Protein AF-A0A191TJJ5-F1 (afdb_monomer_lite)

pLDDT: mean 85.13, std 7.2, range [54.88, 92.56]

Foldseek 3Di:
DVVVVVVVVVVVVVVVVVVVVVVVVVVVVVVVVVVVVVVVVVVVLVVLLVQLVCCCPVVVDDLVVSCVVSVHDSVSSVVSVVVVVVD

Structure (mmCIF, N/CA/C/O backbone):
data_AF-A0A191TJJ5-F1
#
_entry.id   AF-A0A191TJJ5-F1
#
loop_
_atom_site.group_PDB
_atom_site.id
_atom_site.type_symbol
_atom_site.label_atom_id
_atom_site.label_alt_id
_atom_site.label_comp_id
_atom_site.label_asym_id
_atom_site.label_entity_id
_atom_site.label_seq_id
_atom_site.pdbx_PDB_ins_code
_atom_site.Cartn_x
_atom_site.Cartn_y
_atom_site.Cartn_z
_atom_site.occupancy
_atom_site.B_iso_or_equiv
_atom_site.auth_seq_id
_atom_site.auth_comp_id
_atom_site.auth_asym_id
_atom_site.auth_atom_id
_atom_site.pdbx_PDB_model_num
ATOM 1 N N . MET A 1 1 ? 39.766 1.290 -50.111 1.00 60.00 1 MET A N 1
ATOM 2 C CA . MET A 1 1 ? 39.710 0.439 -48.895 1.00 60.00 1 MET A CA 1
ATOM 3 C C . MET A 1 1 ? 39.440 1.212 -47.598 1.00 60.00 1 MET A C 1
ATOM 5 O O . MET A 1 1 ? 39.073 0.578 -46.620 1.00 60.00 1 MET A O 1
ATOM 9 N N . TYR A 1 2 ? 39.572 2.546 -47.561 1.00 57.09 2 TYR A N 1
ATOM 10 C CA . TYR A 1 2 ? 39.345 3.351 -46.346 1.00 57.09 2 TYR A CA 1
ATOM 11 C C . TYR A 1 2 ? 37.858 3.444 -45.937 1.00 57.09 2 TYR A C 1
ATOM 13 O O . TYR A 1 2 ? 37.517 3.396 -44.759 1.00 57.09 2 TYR A O 1
ATOM 21 N N . ASP A 1 3 ? 36.972 3.467 -46.931 1.00 69.25 3 ASP A N 1
ATOM 22 C CA . ASP A 1 3 ? 35.528 3.659 -46.762 1.00 69.25 3 ASP A CA 1
ATOM 23 C C . ASP A 1 3 ? 34.837 2.503 -46.006 1.00 69.25 3 ASP A C 1
ATOM 25 O O . ASP A 1 3 ? 34.006 2.698 -45.122 1.00 69.25 3 ASP A O 1
ATOM 29 N N . THR A 1 4 ? 35.272 1.265 -46.260 1.00 74.56 4 THR A N 1
ATOM 30 C CA . THR A 1 4 ? 34.695 0.058 -45.645 1.00 74.56 4 THR A CA 1
ATOM 31 C C . THR A 1 4 ? 35.008 -0.056 -44.151 1.00 74.56 4 THR A C 1
ATOM 33 O O . THR A 1 4 ? 34.204 -0.588 -43.387 1.00 74.56 4 THR A O 1
ATOM 36 N N . SER A 1 5 ? 36.173 0.435 -43.713 1.00 78.62 5 SER A N 1
ATOM 37 C CA . SER A 1 5 ? 36.532 0.447 -42.290 1.00 78.62 5 SER A CA 1
ATOM 38 C C . SER A 1 5 ? 35.766 1.516 -41.521 1.00 78.62 5 SER A C 1
ATOM 40 O O . SER A 1 5 ? 35.483 1.303 -40.344 1.00 78.62 5 SER A O 1
ATOM 42 N N . LEU A 1 6 ? 35.478 2.657 -42.151 1.00 79.38 6 LEU A N 1
ATOM 43 C CA . LEU A 1 6 ? 34.740 3.747 -41.521 1.00 79.38 6 LEU A CA 1
ATOM 44 C C . LEU A 1 6 ? 33.269 3.360 -41.348 1.00 79.38 6 LEU A C 1
ATOM 46 O O . LEU A 1 6 ? 32.730 3.471 -40.251 1.00 79.38 6 LEU A O 1
ATOM 50 N N . LYS A 1 7 ? 32.676 2.769 -42.393 1.00 82.31 7 LYS A N 1
ATOM 51 C CA . LYS A 1 7 ? 31.298 2.272 -42.368 1.00 82.31 7 LYS A CA 1
ATOM 52 C C . LYS A 1 7 ? 31.066 1.240 -41.260 1.00 82.31 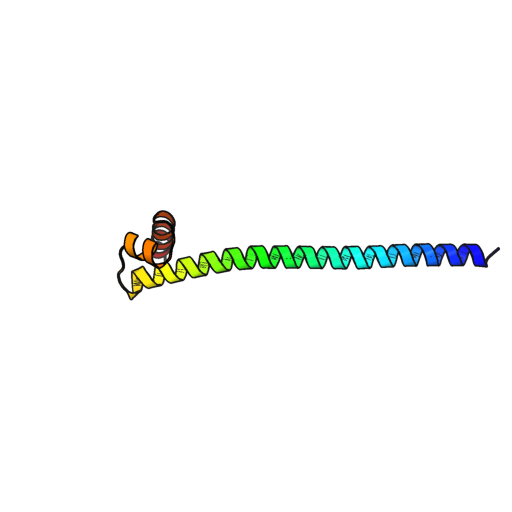7 LYS A C 1
ATOM 54 O O . LYS A 1 7 ? 30.142 1.392 -40.479 1.00 82.31 7 LYS A O 1
ATOM 59 N N . ARG A 1 8 ? 31.964 0.259 -41.106 1.00 81.50 8 ARG A N 1
ATOM 60 C CA . ARG A 1 8 ? 31.872 -0.745 -40.025 1.00 81.50 8 ARG A CA 1
ATOM 61 C C . ARG A 1 8 ? 31.944 -0.144 -38.623 1.00 81.50 8 ARG A C 1
ATOM 63 O O . ARG A 1 8 ? 31.319 -0.671 -37.710 1.00 81.50 8 ARG A O 1
ATOM 70 N N . LYS A 1 9 ? 32.727 0.923 -38.435 1.00 82.31 9 LYS A N 1
ATOM 71 C CA . LYS A 1 9 ? 32.800 1.616 -37.142 1.00 82.31 9 LYS A CA 1
ATOM 72 C C . LYS A 1 9 ? 31.474 2.296 -36.828 1.00 82.31 9 LYS A C 1
ATOM 74 O O . LYS A 1 9 ? 30.977 2.112 -35.729 1.00 82.31 9 LYS A O 1
ATOM 79 N N . TRP A 1 10 ? 30.891 2.995 -37.799 1.00 83.62 10 TRP A N 1
ATOM 80 C CA . TRP A 1 10 ? 29.587 3.635 -37.635 1.00 83.62 10 TRP A CA 1
ATOM 81 C C . TRP A 1 10 ? 28.445 2.636 -37.469 1.00 83.62 10 TRP A C 1
ATOM 83 O O . TRP A 1 10 ? 27.595 2.853 -36.617 1.00 83.62 10 TRP A O 1
ATOM 93 N N . ASP A 1 11 ? 28.456 1.522 -38.204 1.00 85.31 11 ASP A N 1
ATOM 94 C CA . ASP A 1 11 ? 27.460 0.458 -38.042 1.00 85.31 11 ASP A CA 1
ATOM 95 C C . ASP A 1 11 ? 27.533 -0.135 -36.622 1.00 85.31 11 ASP A C 1
ATOM 97 O O . ASP A 1 11 ? 26.514 -0.272 -35.948 1.00 85.31 11 ASP A O 1
ATOM 101 N N . ASN A 1 12 ? 28.742 -0.414 -36.121 1.00 86.12 12 ASN A N 1
ATOM 102 C CA . ASN A 1 12 ? 28.931 -0.894 -34.751 1.00 86.12 12 ASN A CA 1
ATOM 103 C C . ASN A 1 12 ? 28.529 0.155 -33.708 1.00 86.12 12 ASN A C 1
ATOM 105 O O . ASN A 1 12 ? 27.919 -0.183 -32.698 1.00 86.12 12 ASN A O 1
ATOM 109 N N . GLU A 1 13 ? 28.871 1.421 -33.931 1.00 86.50 13 GLU A N 1
ATOM 110 C CA . GLU A 1 13 ? 28.541 2.508 -33.013 1.00 86.50 13 GLU A CA 1
ATOM 111 C C . GLU A 1 13 ? 27.028 2.738 -32.942 1.00 86.50 13 GLU A C 1
ATOM 113 O O . GLU A 1 13 ? 26.485 2.836 -31.844 1.00 86.50 13 GLU A O 1
ATOM 118 N N . ALA A 1 14 ? 26.331 2.676 -34.080 1.00 86.06 14 ALA A N 1
ATOM 119 C CA . ALA A 1 14 ? 24.876 2.759 -34.152 1.00 86.06 14 ALA A CA 1
ATOM 120 C C . ALA A 1 14 ? 24.185 1.593 -33.425 1.00 86.06 14 ALA A C 1
ATOM 122 O O . ALA A 1 14 ? 23.219 1.812 -32.695 1.00 86.06 14 ALA A O 1
ATOM 123 N N . VAL A 1 15 ? 24.690 0.360 -33.567 1.00 88.62 15 VAL A N 1
ATOM 124 C CA . VAL A 1 15 ? 24.169 -0.809 -32.832 1.00 88.62 15 VAL A CA 1
ATOM 125 C C . VAL A 1 15 ? 24.365 -0.639 -31.323 1.00 88.62 15 VAL A C 1
ATOM 127 O O . VAL A 1 15 ? 23.445 -0.894 -30.548 1.00 88.62 15 VAL A O 1
ATOM 130 N N . MET A 1 16 ? 25.540 -0.172 -30.894 1.00 88.00 16 MET A N 1
ATOM 131 C CA . MET A 1 16 ? 25.838 0.041 -29.474 1.00 88.00 16 MET A CA 1
ATOM 132 C C . MET A 1 16 ? 25.026 1.192 -28.872 1.00 88.00 16 MET A C 1
ATOM 134 O O . MET A 1 16 ? 24.615 1.117 -27.714 1.00 88.00 16 MET A O 1
ATOM 138 N N . GLU A 1 17 ? 24.789 2.258 -29.635 1.00 86.00 17 GLU A N 1
ATOM 139 C CA . GLU A 1 17 ? 23.943 3.375 -29.222 1.00 86.00 17 GLU A CA 1
ATOM 140 C C . GLU A 1 17 ? 22.474 2.952 -29.117 1.00 86.00 17 GLU A C 1
ATOM 142 O O . GLU A 1 17 ? 21.822 3.265 -28.118 1.00 86.00 17 GLU A O 1
ATOM 147 N N . TYR A 1 18 ? 21.977 2.176 -30.087 1.00 83.00 18 TYR A N 1
ATOM 148 C CA . TYR A 1 18 ? 20.635 1.601 -30.047 1.00 83.00 18 TYR A CA 1
ATOM 149 C C . TYR A 1 18 ? 20.453 0.706 -28.816 1.00 83.00 18 TYR A C 1
ATOM 151 O O . TYR A 1 18 ? 19.549 0.957 -28.020 1.00 83.00 18 TYR A O 1
ATOM 159 N N . ALA A 1 19 ? 21.368 -0.244 -28.594 1.00 86.81 19 ALA A N 1
ATOM 160 C CA . ALA A 1 19 ? 21.336 -1.132 -27.435 1.00 86.81 19 ALA A CA 1
ATOM 161 C C . ALA A 1 19 ? 21.386 -0.353 -26.111 1.00 86.81 19 ALA A C 1
ATOM 163 O O . ALA A 1 19 ? 20.594 -0.607 -25.212 1.00 86.81 19 ALA A O 1
ATOM 164 N N . ARG A 1 20 ? 22.253 0.665 -25.988 1.00 86.50 20 ARG A N 1
ATOM 165 C CA . ARG A 1 20 ? 22.287 1.526 -24.790 1.00 86.50 20 ARG A CA 1
ATOM 166 C C . ARG A 1 20 ? 20.978 2.269 -24.565 1.00 86.50 20 ARG A C 1
ATOM 168 O O . ARG A 1 20 ? 20.563 2.427 -23.417 1.00 86.50 20 ARG A O 1
ATOM 175 N N . ARG A 1 21 ? 20.365 2.782 -25.632 1.00 85.06 21 ARG A N 1
ATOM 176 C CA . ARG A 1 21 ? 19.109 3.528 -25.540 1.00 85.06 21 ARG A CA 1
ATOM 177 C C . ARG A 1 21 ? 17.965 2.615 -25.120 1.00 85.06 21 ARG A C 1
ATOM 179 O O . ARG A 1 21 ? 17.185 3.011 -24.260 1.00 85.06 21 ARG A O 1
ATOM 186 N N . GLU A 1 22 ? 17.899 1.422 -25.699 1.00 86.12 22 GLU A N 1
ATOM 187 C CA . GLU A 1 22 ? 16.903 0.400 -25.383 1.00 86.12 22 GLU A CA 1
ATOM 188 C C . GLU A 1 22 ? 17.069 -0.095 -23.944 1.00 86.12 22 GLU A C 1
ATOM 190 O O . GLU A 1 22 ? 16.152 0.084 -23.151 1.00 86.12 22 GLU A O 1
ATOM 195 N N . SER A 1 23 ? 18.271 -0.521 -23.533 1.00 79.94 23 SER A N 1
ATOM 196 C CA . SER A 1 23 ? 18.525 -0.955 -22.150 1.00 79.94 23 SER A CA 1
ATOM 197 C C . SER A 1 23 ? 18.264 0.143 -21.114 1.00 79.94 23 SER A C 1
ATOM 199 O O . SER A 1 23 ? 17.812 -0.136 -20.006 1.00 79.94 23 SER A O 1
ATOM 201 N N . LYS A 1 24 ? 18.526 1.416 -21.444 1.00 87.06 24 LYS A N 1
ATOM 202 C CA . LYS A 1 24 ? 18.183 2.538 -20.557 1.00 87.06 24 LYS A CA 1
ATOM 203 C C . LYS A 1 24 ? 16.671 2.744 -20.468 1.00 87.06 24 LYS A C 1
ATOM 205 O O . LYS A 1 24 ? 16.175 3.054 -19.389 1.00 87.06 24 LYS A O 1
ATOM 210 N N . ALA A 1 25 ? 15.956 2.624 -21.584 1.00 83.88 25 ALA A N 1
ATOM 211 C CA . ALA A 1 25 ? 14.504 2.744 -21.605 1.00 83.88 25 ALA A CA 1
ATOM 212 C C . ALA A 1 25 ? 13.843 1.600 -20.822 1.00 83.88 25 ALA A C 1
ATOM 214 O O . ALA A 1 25 ? 12.967 1.869 -20.005 1.00 83.88 25 ALA A O 1
ATOM 215 N N . GLU A 1 26 ? 14.315 0.366 -21.007 1.00 82.44 26 GLU A N 1
ATOM 216 C CA . GLU A 1 26 ? 13.875 -0.818 -20.263 1.00 82.44 26 GLU A CA 1
ATOM 217 C C . GLU A 1 26 ? 14.141 -0.661 -18.764 1.00 82.44 26 GLU A C 1
ATOM 219 O O . GLU A 1 26 ? 13.204 -0.742 -17.976 1.00 82.44 26 GLU A O 1
ATOM 224 N N . GLY A 1 27 ? 15.364 -0.299 -18.360 1.00 86.00 27 GLY A N 1
ATOM 225 C CA . GLY A 1 27 ? 15.687 -0.113 -16.942 1.00 86.00 27 GLY A CA 1
ATOM 226 C C . GLY A 1 27 ? 14.885 1.006 -16.260 1.00 86.00 27 GLY A C 1
ATOM 227 O O . GLY A 1 27 ? 14.553 0.906 -15.081 1.00 86.00 27 GLY A O 1
ATOM 228 N N . ILE A 1 28 ? 14.527 2.072 -16.988 1.00 86.56 28 ILE A N 1
ATOM 229 C CA . ILE A 1 28 ? 13.629 3.118 -16.468 1.00 86.56 28 ILE A CA 1
ATOM 230 C C . ILE A 1 28 ? 12.197 2.588 -16.345 1.00 86.56 28 ILE A C 1
ATOM 232 O O . ILE A 1 28 ? 11.534 2.865 -15.347 1.00 86.56 28 ILE A O 1
ATOM 236 N N . ALA A 1 29 ? 11.712 1.850 -17.345 1.00 84.38 29 ALA A N 1
ATOM 237 C CA . ALA A 1 29 ? 10.368 1.285 -17.329 1.00 84.38 29 ALA A CA 1
ATOM 238 C C . ALA A 1 29 ? 10.195 0.281 -16.179 1.00 84.38 29 ALA A C 1
ATOM 240 O O . ALA A 1 29 ? 9.212 0.373 -15.445 1.00 84.38 29 ALA A O 1
ATOM 241 N N . GLU A 1 30 ? 11.169 -0.609 -15.978 1.00 83.69 30 GLU A N 1
ATOM 242 C CA . GLU A 1 30 ? 11.199 -1.557 -14.861 1.00 83.69 30 GLU A CA 1
ATOM 243 C C . GLU A 1 30 ? 11.233 -0.828 -13.513 1.00 83.69 30 GLU A C 1
ATOM 245 O O . GLU A 1 30 ? 10.372 -1.067 -12.668 1.00 83.69 30 GLU A O 1
ATOM 250 N N . GLY A 1 31 ? 12.134 0.146 -13.338 1.00 86.19 31 GLY A N 1
ATOM 251 C CA . GLY A 1 31 ? 12.230 0.899 -12.084 1.00 86.19 31 GLY A CA 1
ATOM 252 C C . GLY A 1 31 ? 10.966 1.701 -11.743 1.00 86.19 31 GLY A C 1
ATOM 253 O O . GLY A 1 31 ? 10.582 1.798 -10.577 1.00 86.19 31 GLY A O 1
ATOM 254 N N . ILE A 1 32 ? 10.279 2.259 -12.747 1.00 87.44 32 ILE A N 1
ATOM 255 C CA . ILE A 1 32 ? 8.987 2.933 -12.547 1.00 87.44 32 ILE A CA 1
ATOM 256 C C . ILE A 1 32 ? 7.905 1.917 -12.170 1.00 87.44 32 ILE A C 1
ATOM 258 O O . ILE A 1 32 ? 7.118 2.185 -11.264 1.00 87.44 32 ILE A O 1
ATOM 262 N N . ALA A 1 33 ? 7.853 0.766 -12.843 1.00 85.06 33 ALA A N 1
ATOM 263 C CA . ALA A 1 33 ? 6.862 -0.267 -12.564 1.00 85.06 33 ALA A CA 1
ATOM 264 C C . ALA A 1 33 ? 7.000 -0.812 -11.133 1.00 85.06 33 ALA A C 1
ATOM 266 O O . ALA A 1 33 ? 6.003 -0.872 -10.410 1.00 85.06 33 ALA A O 1
ATOM 267 N N . GLU A 1 34 ? 8.223 -1.127 -10.700 1.00 84.56 34 GLU A N 1
ATOM 268 C CA . GLU A 1 34 ? 8.504 -1.570 -9.330 1.00 84.56 34 GLU A CA 1
ATOM 269 C C . GLU A 1 34 ? 8.140 -0.492 -8.302 1.00 84.56 34 GLU A C 1
ATOM 271 O O . GLU A 1 34 ? 7.422 -0.769 -7.339 1.00 84.56 34 GLU A O 1
ATOM 276 N N . GLY A 1 35 ? 8.548 0.760 -8.538 1.00 86.25 35 GLY A N 1
ATOM 277 C CA . GLY A 1 35 ? 8.251 1.867 -7.629 1.00 86.25 35 GLY A CA 1
ATOM 278 C C . GLY A 1 35 ? 6.754 2.168 -7.498 1.00 86.25 35 GLY A C 1
ATOM 279 O O . GLY A 1 35 ? 6.274 2.472 -6.403 1.00 86.25 35 GLY A O 1
ATOM 280 N N . ILE A 1 36 ? 5.991 2.059 -8.591 1.00 86.81 36 ILE A N 1
ATOM 281 C CA . ILE A 1 36 ? 4.531 2.214 -8.564 1.00 86.81 36 ILE A CA 1
ATOM 282 C C . ILE A 1 36 ? 3.888 1.058 -7.798 1.00 86.81 36 ILE A C 1
ATOM 284 O O . ILE A 1 36 ? 3.025 1.313 -6.961 1.00 86.81 36 ILE A O 1
ATOM 288 N N . ALA A 1 37 ? 4.303 -0.186 -8.049 1.00 84.12 37 ALA A N 1
ATOM 289 C CA . ALA A 1 37 ? 3.746 -1.353 -7.371 1.00 84.12 37 ALA A CA 1
ATOM 290 C C . ALA A 1 37 ? 3.951 -1.269 -5.849 1.00 84.12 37 ALA A C 1
ATOM 292 O O . ALA A 1 37 ? 2.982 -1.345 -5.089 1.00 84.12 37 ALA A O 1
ATOM 293 N N . GLU A 1 38 ? 5.183 -1.003 -5.407 1.00 82.50 38 GLU A N 1
ATOM 294 C CA . GLU A 1 38 ? 5.510 -0.871 -3.984 1.00 82.50 38 GLU A CA 1
ATOM 295 C C . GLU A 1 38 ? 4.793 0.334 -3.344 1.00 82.50 38 GLU A C 1
ATOM 297 O O . GLU A 1 38 ? 4.288 0.261 -2.219 1.00 82.50 38 GLU A O 1
ATOM 302 N N . GLY A 1 39 ? 4.707 1.454 -4.070 1.00 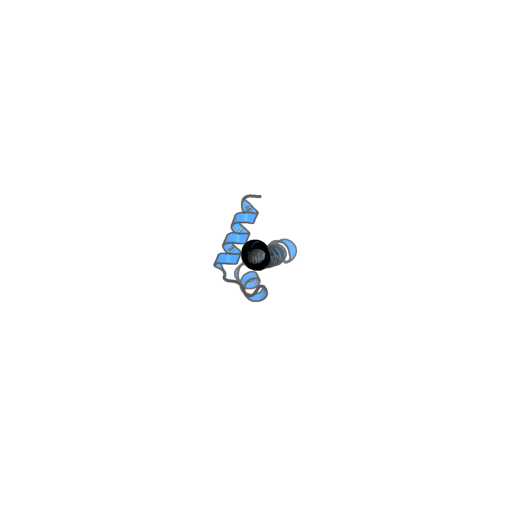85.25 39 GLY A N 1
ATOM 303 C CA . GLY A 1 39 ? 4.004 2.652 -3.619 1.00 85.25 39 GLY A CA 1
ATOM 304 C C . GLY A 1 39 ? 2.497 2.438 -3.460 1.00 85.25 39 GLY A C 1
ATOM 305 O O . GLY A 1 39 ? 1.913 2.886 -2.469 1.00 85.25 39 GLY A O 1
ATOM 306 N N . MET A 1 40 ? 1.867 1.732 -4.402 1.00 84.06 40 MET A N 1
ATOM 307 C CA . MET A 1 40 ? 0.441 1.406 -4.350 1.00 84.06 40 MET A CA 1
ATOM 308 C C . MET A 1 40 ? 0.120 0.452 -3.202 1.00 84.06 40 MET A C 1
ATOM 310 O O . MET A 1 40 ? -0.844 0.698 -2.478 1.00 84.06 40 MET A O 1
ATOM 314 N N . GLU A 1 41 ? 0.928 -0.588 -2.992 1.00 80.50 41 GLU A N 1
ATOM 315 C CA . GLU A 1 41 ? 0.727 -1.546 -1.900 1.00 80.50 41 GLU A CA 1
ATOM 316 C C . GLU A 1 41 ? 0.817 -0.850 -0.534 1.00 80.50 41 GLU A C 1
ATOM 318 O O . GLU A 1 41 ? -0.135 -0.880 0.254 1.00 80.50 41 GLU A O 1
ATOM 323 N N . LYS A 1 42 ? 1.900 -0.096 -0.302 1.00 80.62 42 LYS A N 1
ATOM 324 C CA . LYS A 1 42 ? 2.084 0.686 0.931 1.00 80.62 42 LYS A CA 1
ATOM 325 C C . LYS A 1 42 ? 0.986 1.731 1.125 1.00 80.62 42 LYS A C 1
ATOM 327 O O . LYS A 1 42 ? 0.557 1.974 2.254 1.00 80.62 42 LYS A O 1
ATOM 332 N N . GLY A 1 43 ? 0.542 2.376 0.047 1.00 84.81 43 GLY A N 1
ATOM 333 C CA . GLY A 1 43 ? -0.538 3.360 0.084 1.00 84.81 43 GLY A CA 1
ATOM 334 C C . GLY A 1 43 ? -1.878 2.734 0.468 1.00 84.81 43 GLY A C 1
ATOM 335 O O . GLY A 1 43 ? -2.592 3.275 1.313 1.00 84.81 43 GLY A O 1
ATOM 336 N N . MET A 1 44 ? -2.194 1.568 -0.098 1.00 83.88 44 MET A N 1
ATOM 337 C CA . MET A 1 44 ? -3.437 0.853 0.177 1.00 83.88 44 MET A CA 1
ATOM 338 C C . MET A 1 44 ? -3.486 0.338 1.619 1.00 83.88 44 MET A C 1
ATOM 340 O O . MET A 1 44 ? -4.509 0.500 2.286 1.00 83.88 44 MET A O 1
ATOM 344 N N . GLU A 1 45 ? -2.387 -0.222 2.133 1.00 84.69 45 GLU A N 1
ATOM 345 C CA . GLU A 1 45 ? -2.306 -0.659 3.531 1.00 84.69 45 GLU A CA 1
ATOM 346 C C . GLU A 1 45 ? -2.459 0.509 4.510 1.00 84.69 45 GLU A C 1
ATOM 348 O O . GLU A 1 45 ? -3.251 0.423 5.452 1.00 84.69 45 GLU A O 1
ATOM 353 N N . LYS A 1 46 ? -1.760 1.627 4.265 1.00 85.69 46 LYS A N 1
ATOM 354 C CA . LYS A 1 46 ? -1.886 2.836 5.092 1.00 85.69 46 LYS A CA 1
ATOM 355 C C . LYS A 1 46 ? -3.306 3.394 5.068 1.00 85.69 46 LYS A C 1
ATOM 357 O O . LYS A 1 46 ? -3.839 3.715 6.127 1.00 85.69 46 LYS A O 1
ATOM 362 N N . GLY A 1 47 ? -3.938 3.452 3.895 1.00 88.56 47 GLY A N 1
ATOM 363 C CA . GLY A 1 47 ? -5.323 3.903 3.760 1.00 88.56 47 GLY A CA 1
ATOM 364 C C . GLY A 1 47 ? -6.297 3.028 4.551 1.00 88.56 47 GLY A C 1
ATOM 365 O O . GLY A 1 47 ? -7.112 3.543 5.315 1.00 88.56 47 GLY A O 1
ATOM 366 N N . LYS A 1 48 ? -6.168 1.697 4.451 1.00 88.44 48 LYS A N 1
ATOM 367 C CA . LYS A 1 48 ? -6.979 0.754 5.240 1.00 88.44 48 LYS A CA 1
ATOM 368 C C . LYS A 1 48 ? -6.751 0.922 6.742 1.00 88.44 48 LYS A C 1
ATOM 370 O O . LYS A 1 48 ? -7.716 0.946 7.505 1.00 88.44 48 LYS A O 1
ATOM 375 N N . ALA A 1 49 ? -5.501 1.082 7.175 1.00 88.69 49 ALA A N 1
ATOM 376 C CA . ALA A 1 49 ? -5.171 1.315 8.579 1.00 88.69 49 ALA A CA 1
ATOM 377 C C . ALA A 1 49 ? -5.782 2.623 9.105 1.00 88.69 49 ALA A C 1
ATOM 379 O O . ALA A 1 49 ? -6.324 2.651 10.209 1.00 88.69 49 ALA A O 1
ATOM 380 N N . GLU A 1 50 ? -5.751 3.693 8.311 1.00 90.06 50 GLU A N 1
ATOM 381 C CA . GLU A 1 50 ? -6.326 4.982 8.689 1.00 90.06 50 GLU A CA 1
ATOM 382 C C . GLU A 1 50 ? -7.858 4.933 8.774 1.00 90.06 50 GLU A C 1
ATOM 384 O O . GLU A 1 50 ? -8.441 5.483 9.712 1.00 90.06 50 GLU A O 1
ATOM 389 N N . VAL A 1 51 ? -8.520 4.227 7.852 1.00 90.81 51 VAL A N 1
ATOM 390 C CA . VAL A 1 51 ? -9.967 3.976 7.929 1.00 90.81 51 VAL A CA 1
ATOM 391 C C . VAL A 1 51 ? -10.298 3.232 9.220 1.00 90.81 51 VAL A C 1
ATOM 393 O O . VAL A 1 51 ? -11.113 3.717 10.002 1.00 90.81 51 VAL A O 1
ATOM 396 N N . VAL A 1 52 ? -9.614 2.121 9.505 1.00 91.50 52 VAL A N 1
ATOM 397 C CA . VAL A 1 52 ? -9.809 1.347 10.741 1.00 91.50 52 VAL A CA 1
ATOM 398 C C . VAL A 1 52 ? -9.574 2.210 11.986 1.00 91.50 52 VAL A C 1
ATOM 400 O O . VAL A 1 52 ? -10.395 2.201 12.904 1.00 91.50 52 VAL A O 1
ATOM 403 N N . ARG A 1 53 ? -8.505 3.016 12.007 1.00 90.31 53 ARG A N 1
ATOM 404 C CA . ARG A 1 53 ? -8.221 3.973 13.088 1.00 90.31 53 ARG A CA 1
ATOM 405 C C . ARG A 1 53 ? -9.380 4.944 13.288 1.00 90.31 53 ARG A C 1
ATOM 407 O O . ARG A 1 53 ? -9.816 5.151 14.418 1.00 90.31 53 ARG A O 1
ATOM 414 N N . ASN A 1 54 ? -9.888 5.533 12.208 1.00 91.44 54 ASN A N 1
ATOM 415 C CA . ASN A 1 54 ? -11.000 6.476 12.263 1.00 91.44 54 ASN A CA 1
ATOM 416 C C . ASN A 1 54 ? -12.290 5.807 12.764 1.00 91.44 54 ASN A C 1
ATOM 418 O O . ASN A 1 54 ? -12.983 6.402 13.587 1.00 91.44 54 ASN A O 1
ATOM 422 N N . LEU A 1 55 ? -12.586 4.575 12.339 1.00 90.56 55 LEU A N 1
ATOM 423 C CA . LEU A 1 55 ? -13.747 3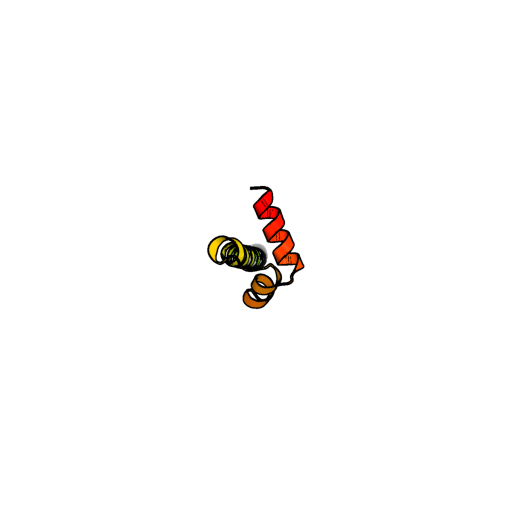.814 12.814 1.00 90.56 55 LEU A CA 1
ATOM 424 C C . LEU A 1 55 ? -13.668 3.548 14.328 1.00 90.56 55 LEU A C 1
ATOM 426 O O . LEU A 1 55 ? -14.652 3.732 15.043 1.00 90.56 55 LEU A O 1
ATOM 430 N N . ILE A 1 56 ? -12.493 3.181 14.841 1.00 89.50 56 ILE A N 1
ATOM 431 C CA . ILE A 1 56 ? -12.309 2.901 16.272 1.00 89.50 56 ILE A CA 1
ATOM 432 C C . ILE A 1 56 ? -12.332 4.194 17.097 1.00 89.50 56 ILE A C 1
ATOM 434 O O . ILE A 1 56 ? -13.060 4.279 18.082 1.00 89.50 56 ILE A O 1
ATOM 438 N N . ILE A 1 57 ? -11.547 5.206 16.714 1.00 89.25 57 ILE A N 1
ATOM 439 C CA . ILE A 1 57 ? -11.353 6.420 17.523 1.00 89.25 57 ILE A CA 1
ATOM 440 C C . ILE A 1 57 ? -12.546 7.372 17.417 1.00 89.25 57 ILE A C 1
ATOM 442 O O . ILE A 1 57 ? -13.001 7.892 18.432 1.00 89.25 57 ILE A O 1
ATOM 446 N N . LYS A 1 58 ? -13.040 7.637 16.200 1.00 90.19 58 LYS A N 1
ATOM 447 C CA . LYS A 1 58 ? -14.082 8.653 15.984 1.00 90.19 58 LYS A CA 1
ATOM 448 C C . LYS A 1 58 ? -15.486 8.098 16.186 1.00 90.19 58 LYS A C 1
ATOM 450 O O . LYS A 1 58 ? -16.345 8.823 16.673 1.00 90.19 58 LYS A O 1
ATOM 455 N N . LEU A 1 59 ? -15.723 6.844 15.793 1.00 88.94 59 LEU A N 1
ATOM 456 C CA . LEU A 1 59 ? -17.055 6.227 15.851 1.00 88.94 59 LEU A CA 1
ATOM 457 C C . LEU A 1 59 ? -17.214 5.234 17.010 1.00 88.94 59 LEU A C 1
ATOM 459 O O . LEU A 1 59 ? -18.333 4.807 17.281 1.00 88.94 59 LEU A O 1
ATOM 463 N N . GLY A 1 60 ? -16.129 4.870 17.703 1.00 87.06 60 GLY A N 1
ATOM 464 C CA . GLY A 1 60 ? -16.183 3.951 18.842 1.00 87.06 60 GLY A CA 1
ATOM 465 C C . GLY A 1 60 ? -16.491 2.503 18.455 1.00 87.06 60 GLY A C 1
ATOM 466 O O . GLY A 1 60 ? -17.024 1.756 19.275 1.00 87.06 60 GLY A O 1
ATOM 467 N N . PHE A 1 61 ? -16.209 2.103 17.210 1.00 91.25 61 PHE A N 1
ATOM 468 C CA . PHE A 1 61 ? -16.519 0.756 16.734 1.00 91.25 61 PHE A CA 1
ATOM 469 C C . PHE A 1 61 ? -15.683 -0.306 17.451 1.00 91.25 61 PHE A C 1
ATOM 471 O O . PHE A 1 61 ? -14.519 -0.096 17.799 1.00 91.25 61 PHE A O 1
ATOM 478 N N . THR A 1 62 ? -16.284 -1.481 17.634 1.00 91.38 62 THR A N 1
ATOM 479 C CA . THR A 1 62 ? -15.555 -2.672 18.083 1.00 91.38 62 THR A CA 1
ATOM 480 C C . THR A 1 62 ? -14.655 -3.206 16.971 1.00 91.38 62 THR A C 1
ATOM 482 O O . THR A 1 62 ? -14.912 -2.980 15.788 1.00 91.38 62 THR A O 1
ATOM 485 N N . ASP A 1 63 ? -13.626 -3.973 17.338 1.00 89.00 63 ASP A N 1
ATOM 486 C CA . ASP A 1 63 ? -12.670 -4.521 16.367 1.00 89.00 63 ASP A CA 1
ATOM 487 C C . ASP A 1 63 ? -13.363 -5.367 15.281 1.00 89.00 63 ASP A C 1
ATOM 489 O O . ASP A 1 63 ? -12.948 -5.351 14.126 1.00 89.00 63 ASP A O 1
ATOM 493 N N . ALA A 1 64 ? -14.457 -6.055 15.633 1.00 91.12 64 ALA A N 1
ATOM 494 C CA . ALA A 1 64 ? -15.268 -6.826 14.692 1.00 91.12 64 ALA A CA 1
ATOM 495 C C . ALA A 1 64 ? -16.063 -5.951 13.718 1.00 91.12 64 ALA A C 1
ATOM 497 O O . ALA A 1 64 ? -16.089 -6.243 12.529 1.00 91.12 64 ALA A O 1
ATOM 498 N N . GLN A 1 65 ? -16.658 -4.856 14.194 1.00 91.12 65 GLN A N 1
ATOM 499 C CA . GLN A 1 65 ? -17.386 -3.922 13.330 1.00 91.12 65 GLN A CA 1
ATOM 500 C C . GLN A 1 65 ? -16.441 -3.164 12.395 1.00 91.12 65 GLN A C 1
ATOM 502 O O . GLN A 1 65 ? -16.761 -2.952 11.231 1.00 91.12 65 GLN A O 1
ATOM 507 N N . ALA A 1 66 ? -15.266 -2.768 12.890 1.00 91.44 66 ALA A N 1
ATOM 508 C CA . ALA A 1 66 ? -14.260 -2.116 12.063 1.00 91.44 66 ALA A CA 1
ATOM 509 C C . ALA A 1 66 ? -13.704 -3.067 10.989 1.00 91.44 66 ALA A C 1
ATOM 511 O O . ALA A 1 66 ? -13.494 -2.635 9.861 1.00 91.44 66 ALA A O 1
ATOM 512 N N . ALA A 1 67 ? -13.503 -4.348 11.324 1.00 92.12 67 ALA A N 1
ATOM 513 C CA . ALA A 1 67 ? -13.073 -5.376 10.376 1.00 92.12 67 ALA A CA 1
ATOM 514 C C . ALA A 1 67 ? -14.103 -5.601 9.261 1.00 92.12 67 ALA A C 1
ATOM 516 O O . ALA A 1 67 ? -13.735 -5.627 8.091 1.00 92.12 67 ALA A O 1
ATOM 517 N N . ASP A 1 68 ? -15.381 -5.703 9.632 1.00 92.56 68 ASP A N 1
ATOM 518 C CA . ASP A 1 68 ? -16.491 -5.900 8.698 1.00 92.56 68 ASP A CA 1
ATOM 519 C C . ASP A 1 68 ? -16.642 -4.708 7.737 1.00 92.56 68 ASP A C 1
ATOM 521 O O . ASP A 1 68 ? -16.621 -4.875 6.523 1.00 92.56 68 ASP A O 1
ATOM 525 N N . VAL A 1 69 ? -16.675 -3.479 8.267 1.00 90.56 69 VAL A N 1
ATOM 526 C CA . VAL A 1 69 ? -16.866 -2.260 7.457 1.00 90.56 69 VAL A CA 1
ATOM 527 C C . VAL A 1 69 ? -15.661 -1.930 6.580 1.00 90.56 69 VAL A C 1
ATOM 529 O O . VAL A 1 69 ? -15.832 -1.435 5.468 1.00 90.56 69 VAL A O 1
ATOM 532 N N . ALA A 1 70 ? -14.441 -2.161 7.067 1.00 88.75 70 ALA A N 1
ATOM 533 C CA . ALA A 1 70 ? -13.233 -1.912 6.284 1.00 88.75 70 ALA A CA 1
ATOM 534 C C . ALA A 1 70 ? -12.846 -3.097 5.378 1.00 88.75 70 ALA A C 1
ATOM 536 O O . ALA A 1 70 ? -11.827 -3.004 4.693 1.00 88.75 70 ALA A O 1
ATOM 537 N N . GLU A 1 71 ? -13.624 -4.189 5.379 1.00 89.56 71 GLU A N 1
ATOM 538 C CA . GLU A 1 71 ? -13.339 -5.440 4.661 1.00 89.56 71 GLU A CA 1
ATOM 539 C C . GLU A 1 71 ? -11.902 -5.945 4.905 1.00 89.56 71 GLU A C 1
ATOM 541 O O . GLU A 1 71 ? -11.152 -6.308 3.993 1.00 89.56 71 GLU A O 1
ATOM 546 N N . VAL A 1 72 ? -11.483 -5.935 6.172 1.00 89.19 72 VAL A N 1
ATOM 547 C CA . VAL A 1 72 ? -10.157 -6.390 6.616 1.00 89.19 72 VAL A CA 1
ATOM 548 C C . VAL A 1 72 ? -10.277 -7.482 7.670 1.00 89.19 72 VAL A C 1
ATOM 550 O O . VAL A 1 72 ? -11.313 -7.674 8.298 1.00 89.19 72 VAL A O 1
ATOM 553 N N . SER A 1 73 ? -9.187 -8.210 7.906 1.00 92.12 73 SER A N 1
ATOM 554 C CA . SER A 1 73 ? -9.162 -9.226 8.955 1.00 92.12 73 SER A CA 1
ATOM 555 C C . SER A 1 73 ? -9.163 -8.604 10.357 1.00 92.12 73 SER A C 1
ATOM 557 O O . SER A 1 73 ? -8.596 -7.535 10.593 1.00 92.12 73 SER A O 1
ATOM 559 N N . LEU A 1 74 ? -9.726 -9.328 11.330 1.00 90.12 74 LEU A N 1
ATOM 560 C CA . LEU A 1 74 ? -9.655 -8.961 12.751 1.00 90.12 74 LEU A CA 1
ATOM 561 C C . LEU A 1 74 ? -8.211 -8.753 13.228 1.00 90.12 74 LEU A C 1
ATOM 563 O O . LEU A 1 74 ? -7.946 -7.878 14.050 1.00 90.12 74 LEU A O 1
ATOM 567 N N . ASP A 1 75 ? -7.270 -9.543 12.714 1.00 90.75 75 ASP A N 1
ATOM 568 C CA . ASP A 1 75 ? -5.859 -9.423 13.078 1.00 90.75 75 ASP A CA 1
ATOM 569 C C . ASP A 1 75 ? -5.239 -8.123 12.567 1.00 90.75 75 ASP A C 1
ATOM 571 O O . ASP A 1 75 ? -4.434 -7.515 13.272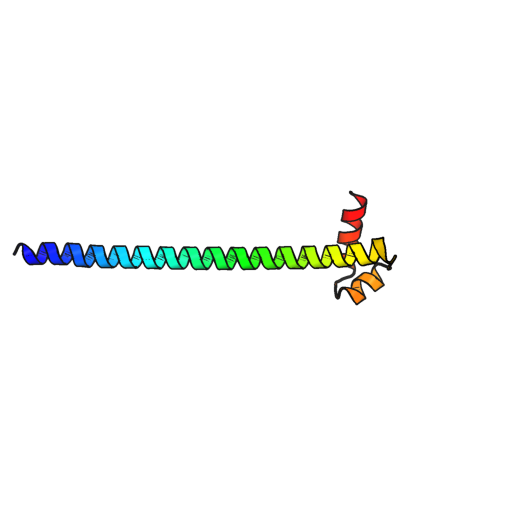 1.00 90.75 75 ASP A O 1
ATOM 575 N N . PHE A 1 76 ? -5.644 -7.648 11.385 1.00 89.25 76 PHE A N 1
ATOM 576 C CA . PHE A 1 76 ? -5.233 -6.336 10.894 1.00 89.25 76 PHE A CA 1
ATOM 577 C C . PHE A 1 76 ? -5.739 -5.228 11.820 1.00 89.25 76 PHE A C 1
ATOM 579 O O . PHE A 1 76 ? -4.964 -4.372 12.242 1.00 89.25 76 PHE A O 1
ATOM 586 N N . VAL A 1 77 ? -7.008 -5.294 12.229 1.00 89.94 77 VAL A N 1
ATOM 587 C CA . VA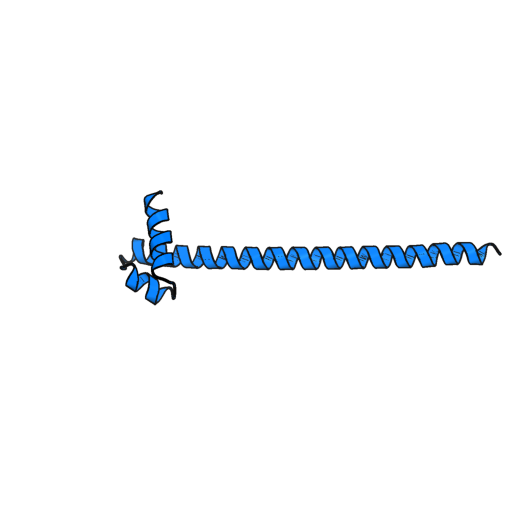L A 1 77 ? -7.587 -4.323 13.165 1.00 89.94 77 VAL A CA 1
ATOM 588 C C . VAL A 1 77 ? -6.856 -4.321 14.507 1.00 89.94 77 VAL A C 1
ATOM 590 O O . VAL A 1 77 ? -6.524 -3.256 15.027 1.00 89.94 77 VAL A O 1
ATOM 593 N N . LYS A 1 78 ? -6.523 -5.500 15.046 1.00 91.25 78 LYS A N 1
ATOM 594 C CA . LYS A 1 78 ? -5.729 -5.623 16.279 1.00 91.25 78 LYS A CA 1
ATOM 595 C C . LYS A 1 78 ? -4.328 -5.035 16.132 1.00 91.25 78 LYS A C 1
ATOM 597 O O . LYS A 1 78 ? -3.873 -4.369 17.057 1.00 91.25 78 LYS A O 1
ATOM 602 N N . LYS A 1 79 ? -3.656 -5.250 14.994 1.00 90.56 79 LYS A N 1
ATOM 603 C CA . LYS A 1 79 ? -2.345 -4.643 14.706 1.00 90.56 79 LYS A CA 1
ATOM 604 C C . LYS A 1 79 ? -2.434 -3.120 14.690 1.00 90.56 79 LYS A C 1
ATOM 606 O O . LYS A 1 79 ? -1.660 -2.470 15.382 1.00 90.56 79 LYS A O 1
ATOM 611 N N . VAL A 1 80 ? -3.421 -2.565 13.983 1.00 89.06 80 VAL A N 1
ATOM 612 C CA . VAL A 1 80 ? -3.668 -1.114 13.954 1.00 89.06 80 VAL A CA 1
ATOM 613 C C . VAL A 1 80 ? -3.936 -0.599 15.370 1.00 89.06 80 VAL A C 1
ATOM 615 O O . VAL A 1 80 ? -3.325 0.368 15.815 1.00 89.06 80 VAL A O 1
ATOM 618 N N . ARG A 1 81 ? -4.778 -1.291 16.139 1.00 85.81 81 ARG A N 1
ATOM 619 C CA . ARG A 1 81 ? -5.074 -0.925 17.527 1.00 85.81 81 ARG A CA 1
ATOM 620 C C . ARG A 1 81 ? -3.855 -1.004 18.451 1.00 85.81 81 ARG A C 1
ATOM 622 O O . ARG A 1 81 ? -3.760 -0.196 19.369 1.00 85.81 81 ARG A O 1
ATOM 629 N N . ALA A 1 82 ? -2.945 -1.950 18.231 1.00 87.62 82 ALA A N 1
ATOM 630 C CA . ALA A 1 82 ? -1.686 -2.038 18.964 1.00 87.62 82 ALA A CA 1
ATOM 631 C C . ALA A 1 82 ? -0.777 -0.845 18.639 1.00 87.62 82 ALA A C 1
ATOM 633 O O . ALA A 1 82 ? -0.33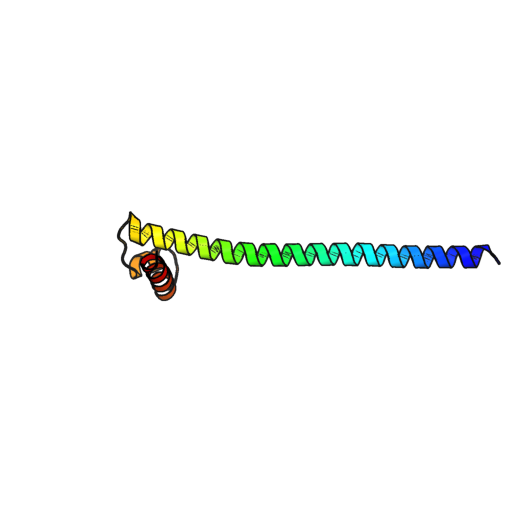0 -0.178 19.566 1.00 87.62 82 ALA A O 1
ATOM 634 N N . SER A 1 83 ? -0.622 -0.496 17.355 1.00 84.38 83 SER A N 1
ATOM 635 C CA . SER A 1 83 ? 0.154 0.687 16.951 1.00 84.38 83 SER A CA 1
ATOM 636 C C . SER A 1 83 ? -0.411 2.007 17.489 1.00 84.38 83 SER A C 1
ATOM 638 O O . SER A 1 83 ? 0.344 2.941 17.705 1.00 84.38 83 SER A O 1
ATOM 640 N N . LEU A 1 84 ? -1.720 2.079 17.770 1.00 81.06 84 LEU A N 1
ATOM 641 C CA . LEU A 1 84 ? -2.358 3.254 18.383 1.00 81.06 84 LEU A CA 1
ATOM 642 C C . LEU A 1 84 ? -2.140 3.378 19.893 1.00 81.06 84 LEU A C 1
ATOM 644 O O . LEU A 1 84 ? -2.412 4.435 20.447 1.00 81.06 84 LEU A O 1
ATOM 648 N N . LYS A 1 85 ? -1.750 2.298 20.576 1.00 74.62 85 LYS A N 1
ATOM 649 C CA . LYS A 1 85 ? -1.444 2.330 22.015 1.00 74.62 85 LYS A CA 1
ATOM 650 C C . LYS A 1 85 ? 0.013 2.693 22.297 1.00 74.62 85 LYS A C 1
ATOM 652 O O . LYS A 1 85 ? 0.328 2.999 23.441 1.00 74.62 85 LYS A O 1
ATOM 657 N N . GLU A 1 86 ? 0.877 2.571 21.292 1.00 62.75 86 GLU A N 1
ATOM 658 C CA . GLU A 1 86 ? 2.299 2.924 21.374 1.00 62.75 86 GLU A CA 1
ATOM 659 C C . GLU A 1 86 ? 2.574 4.391 20.992 1.00 62.75 86 GLU A C 1
ATOM 661 O O . GLU A 1 86 ? 3.686 4.869 21.206 1.00 62.75 86 GLU A O 1
ATOM 666 N N . GLU A 1 87 ? 1.566 5.094 20.463 1.00 54.88 87 GLU A N 1
ATOM 667 C CA . GLU A 1 87 ? 1.549 6.542 20.186 1.00 54.88 87 GLU A CA 1
ATOM 668 C C . GLU A 1 87 ? 1.050 7.335 21.407 1.00 54.88 87 GLU A C 1
ATOM 670 O O . GLU A 1 87 ? 1.653 8.391 21.710 1.00 54.88 87 GLU A O 1
#

Secondary structure (DSSP, 8-state):
-HHHHHHHHHHHHHHHHHHHHHHHHHHHHHHHHHHHHHHHHHHHHHHHHHHHHHHHHHH---HHHHHHHTT--HHHHHHHHHHTT--

Radius of gyration: 27.12 Å; chains: 1; bounding box: 57×18×71 Å

Sequence (87 aa):
MYDTSLKRKWDNEAVMEYARRESKAEGIAEGIAEGIAEGMEKGMEKGKAEVVRNLIIKLGFTDAQAADVAEVSLDFVKKVRASLKEE